Protein AF-A0A5S3QF71-F1 (afdb_monomer_lite)

Foldseek 3Di:
DDDPPPDDFDKAALVRLCVVLVHDSVLVVVLVVVCVVVVDDFDADPVRGGIDGPVNSVVSNVD

Structure (mmCIF, N/CA/C/O backbone):
data_AF-A0A5S3QF71-F1
#
_entry.id   AF-A0A5S3QF71-F1
#
loop_
_atom_site.group_PDB
_atom_site.id
_atom_site.type_symbol
_atom_site.label_atom_id
_atom_site.label_alt_id
_atom_site.label_comp_id
_atom_site.label_asym_id
_atom_site.label_entity_id
_atom_site.label_seq_id
_atom_site.pdbx_PDB_ins_code
_atom_site.Cartn_x
_atom_site.Cartn_y
_atom_site.Cartn_z
_atom_site.occupancy
_atom_site.B_iso_or_equiv
_atom_site.auth_seq_id
_atom_site.auth_comp_id
_atom_site.auth_asym_id
_atom_site.auth_atom_id
_atom_site.pdbx_PDB_model_num
ATOM 1 N N . MET A 1 1 ? -8.907 -28.724 -26.133 1.00 52.06 1 MET A N 1
ATOM 2 C CA . MET A 1 1 ? -7.911 -28.441 -25.079 1.00 52.06 1 MET A CA 1
ATOM 3 C C . MET A 1 1 ? -7.090 -27.235 -25.505 1.00 52.06 1 MET A C 1
ATOM 5 O O . MET A 1 1 ? -6.348 -27.358 -26.465 1.00 52.06 1 MET A O 1
ATOM 9 N N . ASN A 1 2 ? -7.245 -26.083 -24.850 1.00 41.03 2 ASN A N 1
ATOM 10 C CA . ASN A 1 2 ? -6.112 -25.193 -24.594 1.00 41.03 2 ASN A CA 1
ATOM 11 C C . ASN A 1 2 ? -6.491 -24.240 -23.460 1.00 41.03 2 ASN A C 1
ATOM 13 O O . ASN A 1 2 ? -7.376 -23.396 -23.593 1.00 41.03 2 ASN A O 1
ATOM 17 N N . SER A 1 3 ? -5.887 -24.486 -22.307 1.00 47.84 3 SER A N 1
ATOM 18 C CA . SER A 1 3 ? -6.103 -23.768 -21.064 1.00 47.84 3 SER A CA 1
ATOM 19 C C . SER A 1 3 ? -5.693 -22.312 -21.260 1.00 47.84 3 SER A C 1
ATOM 21 O O . SER A 1 3 ? -4.521 -22.036 -21.513 1.00 47.84 3 SER A O 1
ATOM 23 N N . LYS A 1 4 ? -6.639 -21.370 -21.142 1.00 53.59 4 LYS A N 1
ATOM 24 C CA . LYS A 1 4 ? -6.287 -19.965 -20.914 1.00 53.59 4 LYS A CA 1
ATOM 25 C C . LYS A 1 4 ? -5.463 -19.939 -19.629 1.00 53.59 4 LYS A C 1
ATOM 27 O O . LYS A 1 4 ? -5.996 -20.225 -18.559 1.00 53.59 4 LYS A O 1
ATOM 32 N N . GLY A 1 5 ? -4.156 -19.721 -19.759 1.00 47.44 5 GLY A N 1
ATOM 33 C CA . GLY A 1 5 ? -3.257 -19.591 -18.622 1.00 47.44 5 GLY A CA 1
ATOM 34 C C . GLY A 1 5 ? -3.811 -18.511 -17.707 1.00 47.44 5 GLY A C 1
ATOM 35 O O . GLY A 1 5 ? -3.997 -17.381 -18.151 1.00 47.44 5 GLY A O 1
ATOM 36 N N . GLY A 1 6 ? -4.156 -18.881 -16.474 1.00 52.28 6 GLY A N 1
ATOM 37 C CA . GLY A 1 6 ? -4.630 -17.923 -15.485 1.00 52.28 6 GLY A CA 1
ATOM 38 C C . GLY A 1 6 ? -3.563 -16.855 -15.305 1.00 52.28 6 GLY A C 1
ATOM 39 O O . GLY A 1 6 ? -2.431 -17.180 -14.937 1.00 52.28 6 GLY A O 1
ATOM 40 N N . GLU A 1 7 ? -3.900 -15.606 -15.618 1.00 61.97 7 GLU A N 1
ATOM 41 C CA . GLU A 1 7 ? -3.039 -14.467 -15.331 1.00 61.97 7 GLU A CA 1
ATOM 42 C C . GLU A 1 7 ? -2.739 -14.497 -13.833 1.00 61.97 7 GLU A C 1
ATOM 44 O O . GLU A 1 7 ? -3.623 -14.334 -12.992 1.00 61.97 7 GLU A O 1
ATOM 49 N N . ARG A 1 8 ? -1.487 -14.804 -13.482 1.00 69.44 8 ARG A N 1
ATOM 50 C CA . ARG A 1 8 ? -1.049 -14.740 -12.093 1.00 69.44 8 ARG A CA 1
ATOM 51 C C . ARG A 1 8 ? -1.074 -13.271 -11.706 1.00 69.44 8 ARG A C 1
ATOM 53 O O . ARG A 1 8 ? -0.258 -12.499 -12.203 1.00 69.44 8 ARG A O 1
ATOM 60 N N . MET A 1 9 ? -2.016 -12.908 -10.843 1.00 76.06 9 MET A N 1
ATOM 61 C CA . MET A 1 9 ? -2.100 -11.571 -10.272 1.00 76.06 9 MET A CA 1
ATOM 62 C C . MET A 1 9 ? -0.745 -11.217 -9.658 1.00 76.06 9 MET A C 1
ATOM 64 O O . MET A 1 9 ? -0.223 -11.947 -8.810 1.00 76.06 9 MET A O 1
ATOM 68 N N . LYS A 1 10 ? -0.129 -10.145 -10.161 1.00 88.12 10 LYS A N 1
ATOM 69 C CA . LYS A 1 10 ? 1.206 -9.746 -9.734 1.00 88.12 10 LYS A CA 1
ATOM 70 C C . LYS A 1 10 ? 1.116 -9.182 -8.322 1.00 88.12 10 LYS A C 1
ATOM 72 O O . LYS A 1 10 ? 0.313 -8.295 -8.045 1.00 88.12 10 LYS A O 1
ATOM 77 N N . VAL A 1 11 ? 1.947 -9.724 -7.441 1.00 92.50 11 VAL A N 1
ATOM 78 C CA . VAL A 1 11 ? 2.096 -9.258 -6.065 1.00 92.50 11 VAL A CA 1
ATOM 79 C C . VAL A 1 11 ? 3.460 -8.606 -5.897 1.00 92.50 11 VAL A C 1
ATOM 81 O O . VAL A 1 11 ? 4.450 -9.054 -6.476 1.00 92.50 11 VAL A O 1
ATOM 84 N N . TYR A 1 12 ? 3.495 -7.546 -5.106 1.00 94.81 12 TYR A N 1
ATOM 85 C CA . TYR A 1 12 ? 4.653 -6.696 -4.883 1.00 94.81 12 TYR A CA 1
ATOM 86 C C . TYR A 1 12 ? 4.972 -6.657 -3.392 1.00 94.81 12 TYR A C 1
ATOM 88 O O . TYR A 1 12 ? 4.077 -6.630 -2.546 1.00 94.81 12 TYR A O 1
ATOM 96 N N . ASN A 1 13 ? 6.251 -6.638 -3.044 1.00 95.00 13 ASN A N 1
ATOM 97 C CA . ASN A 1 13 ? 6.688 -6.415 -1.672 1.00 95.00 13 ASN A CA 1
ATOM 98 C C . ASN A 1 13 ? 6.794 -4.894 -1.377 1.00 95.00 13 ASN A C 1
ATOM 100 O O . ASN A 1 13 ? 6.729 -4.076 -2.297 1.00 95.00 13 ASN A O 1
ATOM 104 N N . PRO A 1 14 ? 6.970 -4.475 -0.106 1.00 94.31 14 PRO A N 1
ATOM 105 C CA . PRO A 1 14 ? 7.100 -3.057 0.240 1.00 94.31 14 PRO A CA 1
ATOM 106 C C . PRO A 1 14 ? 8.248 -2.309 -0.461 1.00 94.31 14 PRO A C 1
ATOM 108 O O . PRO A 1 14 ? 8.157 -1.096 -0.625 1.00 94.31 14 PRO A O 1
ATOM 111 N N . GLY A 1 15 ? 9.335 -3.000 -0.814 1.00 96.19 15 GLY A N 1
ATOM 112 C CA . GLY A 1 15 ? 10.462 -2.443 -1.567 1.00 96.19 15 GLY A CA 1
ATOM 113 C C . GLY A 1 15 ? 10.099 -2.192 -3.027 1.00 96.19 15 GLY A C 1
ATOM 114 O O . GLY A 1 15 ? 10.302 -1.086 -3.513 1.00 96.19 15 GLY A O 1
ATOM 115 N N . ASP A 1 16 ? 9.449 -3.157 -3.680 1.00 96.19 16 ASP A N 1
ATOM 116 C CA . ASP A 1 16 ? 9.038 -3.026 -5.083 1.00 96.19 16 ASP A CA 1
ATOM 117 C C . ASP A 1 16 ? 8.147 -1.792 -5.297 1.00 96.19 16 ASP A C 1
ATOM 119 O O . ASP A 1 16 ? 8.329 -1.031 -6.247 1.00 96.19 16 ASP A O 1
ATOM 123 N N . ILE A 1 17 ? 7.185 -1.562 -4.396 1.00 95.62 17 ILE A N 1
ATOM 124 C CA . ILE A 1 17 ? 6.293 -0.401 -4.505 1.00 95.62 17 ILE A CA 1
ATOM 125 C C . ILE A 1 17 ? 6.959 0.910 -4.082 1.00 95.62 17 ILE A C 1
ATOM 127 O O . ILE A 1 17 ? 6.572 1.971 -4.567 1.00 95.62 17 ILE A O 1
ATOM 131 N N . ALA A 1 18 ? 7.963 0.853 -3.205 1.00 97.06 18 ALA A N 1
ATOM 132 C CA . ALA A 1 18 ? 8.773 2.015 -2.859 1.00 97.06 18 ALA A CA 1
ATOM 133 C C . ALA A 1 18 ? 9.549 2.500 -4.092 1.00 97.06 18 ALA A C 1
ATOM 135 O O . ALA A 1 18 ? 9.493 3.686 -4.417 1.00 97.06 18 ALA A O 1
ATOM 136 N N . ASP A 1 19 ? 10.158 1.578 -4.837 1.00 97.56 19 ASP A N 1
ATOM 137 C CA . ASP A 1 19 ? 10.850 1.885 -6.090 1.00 97.56 19 ASP A CA 1
ATOM 138 C C . ASP A 1 19 ? 9.873 2.374 -7.170 1.00 97.56 19 ASP A C 1
ATOM 140 O O . ASP A 1 19 ? 10.120 3.391 -7.823 1.00 97.56 19 ASP A O 1
ATOM 144 N N . LEU A 1 20 ? 8.718 1.711 -7.314 1.00 95.62 20 LEU A N 1
ATOM 145 C CA . LEU A 1 20 ? 7.702 2.061 -8.311 1.00 95.62 20 LEU A CA 1
ATOM 146 C C . LEU A 1 20 ? 7.112 3.462 -8.094 1.00 95.62 20 LEU A C 1
ATOM 148 O O . LEU A 1 20 ? 6.925 4.216 -9.050 1.00 95.62 20 LEU A O 1
ATOM 152 N N . LEU A 1 21 ? 6.811 3.809 -6.841 1.00 95.50 21 LEU A N 1
ATOM 153 C CA . LEU A 1 21 ? 6.239 5.105 -6.473 1.00 95.50 21 LEU A CA 1
ATOM 154 C C . LEU A 1 21 ? 7.313 6.168 -6.205 1.00 95.50 21 LEU A C 1
ATOM 156 O O . LEU A 1 21 ? 6.969 7.326 -5.981 1.00 95.50 21 LEU A O 1
ATOM 160 N N . LYS A 1 22 ? 8.601 5.800 -6.257 1.00 96.69 22 LYS A N 1
ATOM 161 C CA . LYS A 1 22 ? 9.746 6.657 -5.904 1.00 96.69 22 LYS A CA 1
ATOM 162 C C . LYS A 1 22 ? 9.620 7.247 -4.494 1.00 96.69 22 LYS A C 1
ATOM 164 O O . LYS A 1 22 ? 9.916 8.418 -4.256 1.00 96.69 22 LYS A O 1
ATOM 169 N N . LEU A 1 23 ? 9.175 6.420 -3.553 1.00 95.69 23 LEU A N 1
ATOM 170 C CA . LEU A 1 23 ? 8.987 6.761 -2.146 1.00 95.69 23 LEU A CA 1
ATOM 171 C C . LEU A 1 23 ? 9.898 5.909 -1.265 1.00 95.69 23 LEU A C 1
ATOM 173 O O . LEU A 1 23 ? 10.374 4.852 -1.657 1.00 95.69 23 LEU A O 1
ATOM 177 N N . LYS A 1 24 ? 10.122 6.342 -0.023 1.00 97.50 24 LYS A N 1
ATOM 178 C CA . LYS A 1 24 ? 10.810 5.500 0.963 1.00 97.50 24 LYS A CA 1
ATOM 179 C C . LYS A 1 24 ? 9.876 4.379 1.424 1.00 97.50 24 LYS A C 1
ATOM 181 O O . LYS A 1 24 ? 8.690 4.614 1.650 1.00 97.50 24 LYS A O 1
ATOM 186 N N . VAL A 1 25 ? 10.425 3.197 1.710 1.00 96.69 25 VAL A N 1
ATOM 187 C CA . VAL A 1 25 ? 9.674 2.079 2.325 1.00 96.69 25 VAL A CA 1
ATOM 188 C C . VAL A 1 25 ? 8.979 2.507 3.629 1.00 96.69 25 VAL A C 1
ATOM 190 O O . VAL A 1 25 ? 7.888 2.036 3.942 1.00 96.69 25 VAL A O 1
ATOM 193 N N . SER A 1 26 ? 9.573 3.427 4.397 1.00 97.00 26 SER A N 1
ATOM 194 C CA . SER A 1 26 ? 8.941 3.993 5.597 1.00 97.00 26 SER A CA 1
ATOM 195 C C . SER A 1 26 ? 7.668 4.784 5.282 1.00 97.00 26 SER A C 1
ATOM 197 O O . SER A 1 26 ? 6.684 4.649 6.007 1.00 97.00 26 SER A O 1
ATOM 199 N N . THR A 1 27 ? 7.657 5.552 4.189 1.00 97.25 27 THR A N 1
ATOM 200 C CA . THR A 1 27 ? 6.476 6.281 3.705 1.00 97.25 27 THR A CA 1
ATOM 201 C C . THR A 1 27 ? 5.373 5.308 3.304 1.00 97.25 27 THR A C 1
ATOM 203 O O . THR A 1 27 ? 4.246 5.438 3.771 1.00 97.25 27 THR A O 1
ATOM 206 N N . ILE A 1 28 ? 5.720 4.267 2.544 1.00 97.06 28 ILE A N 1
ATOM 207 C CA . ILE A 1 28 ? 4.795 3.194 2.163 1.00 97.06 28 ILE A CA 1
ATOM 208 C C . ILE A 1 28 ? 4.150 2.537 3.388 1.00 97.06 28 ILE A C 1
ATOM 210 O O . ILE A 1 28 ? 2.934 2.350 3.430 1.00 97.06 28 ILE A O 1
ATOM 214 N N . ARG A 1 29 ? 4.944 2.210 4.416 1.00 95.94 29 ARG A N 1
ATOM 215 C CA . A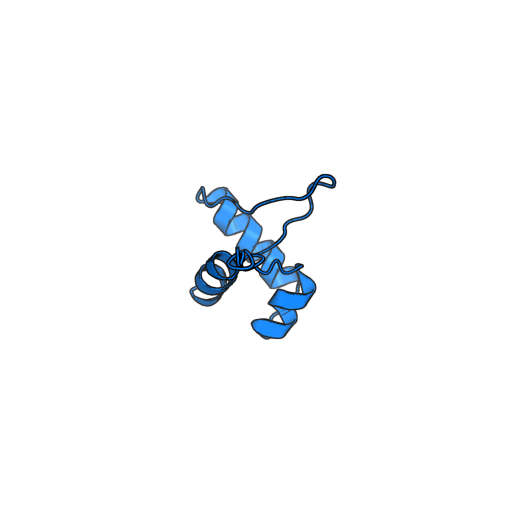RG A 1 29 ? 4.430 1.621 5.661 1.00 95.94 29 ARG A CA 1
ATOM 216 C C . ARG A 1 29 ? 3.497 2.575 6.397 1.00 95.94 29 ARG A C 1
ATOM 218 O O . ARG A 1 29 ? 2.453 2.128 6.859 1.00 95.94 29 ARG A O 1
ATOM 225 N N . LYS A 1 30 ? 3.850 3.863 6.479 1.00 97.31 30 LYS A N 1
ATOM 226 C CA . LYS A 1 30 ? 3.009 4.888 7.110 1.00 97.31 30 LYS A CA 1
ATOM 227 C C . LYS A 1 30 ? 1.661 5.007 6.398 1.00 97.31 30 LYS A C 1
ATOM 229 O O . LYS A 1 30 ? 0.631 4.984 7.057 1.00 97.31 30 LYS A O 1
ATOM 234 N N . TYR A 1 31 ? 1.669 5.065 5.069 1.00 97.31 31 TYR A N 1
ATOM 235 C CA . TYR A 1 31 ? 0.447 5.105 4.265 1.00 97.31 31 TYR A CA 1
ATOM 236 C C . TYR A 1 31 ? -0.379 3.829 4.392 1.00 97.31 31 TYR A C 1
ATOM 238 O O . TYR A 1 31 ? -1.594 3.909 4.522 1.00 97.31 31 TYR A O 1
ATOM 246 N N . SER A 1 32 ? 0.270 2.662 4.431 1.00 96.75 32 SER A N 1
ATOM 247 C CA . SER A 1 32 ? -0.432 1.391 4.631 1.00 96.75 32 SER A CA 1
ATOM 248 C C . SER A 1 32 ? -1.149 1.350 5.984 1.00 96.75 32 SER A C 1
ATOM 250 O O . SER A 1 32 ? -2.297 0.940 6.047 1.00 96.75 32 SER A O 1
ATOM 252 N N . ILE A 1 33 ? -0.492 1.801 7.059 1.00 96.50 33 ILE A N 1
ATOM 253 C CA . ILE A 1 33 ? -1.094 1.863 8.402 1.00 96.50 33 ILE A CA 1
ATOM 254 C C . ILE A 1 33 ? -2.277 2.834 8.417 1.00 96.50 33 ILE A C 1
ATOM 256 O O . ILE A 1 33 ? -3.357 2.461 8.851 1.00 96.50 33 ILE A O 1
ATOM 260 N N . MET A 1 34 ? -2.093 4.045 7.884 1.00 97.50 34 MET A N 1
ATOM 261 C CA . MET A 1 34 ? -3.158 5.048 7.808 1.00 97.50 34 MET A CA 1
ATOM 262 C C . MET A 1 34 ? -4.383 4.525 7.043 1.00 97.50 34 MET A C 1
ATOM 264 O O . MET A 1 34 ? -5.515 4.741 7.456 1.00 97.50 34 MET A O 1
ATOM 268 N N . LEU A 1 35 ? -4.167 3.826 5.927 1.00 97.25 35 LEU A N 1
ATOM 269 C CA . LEU A 1 35 ? -5.247 3.219 5.154 1.00 97.25 35 LEU A CA 1
ATOM 270 C C . LEU A 1 35 ? -5.943 2.086 5.929 1.00 97.25 35 LEU A C 1
ATOM 272 O O . LEU A 1 35 ? -7.169 2.025 5.909 1.00 97.25 35 LEU A O 1
ATOM 276 N N . GLU A 1 36 ? -5.199 1.241 6.651 1.00 96.56 36 GLU A N 1
ATOM 277 C CA . GLU A 1 36 ? -5.775 0.213 7.538 1.00 96.56 36 GLU A CA 1
ATOM 278 C C . GLU A 1 36 ? -6.633 0.822 8.655 1.00 96.56 36 GLU A C 1
ATOM 280 O O . GLU A 1 36 ? -7.728 0.330 8.922 1.00 96.56 36 GLU A O 1
ATOM 285 N N . GLU A 1 37 ? -6.192 1.928 9.259 1.00 97.19 37 GLU A N 1
ATOM 286 C CA . GLU A 1 37 ? -6.959 2.675 10.268 1.00 97.19 37 GLU A CA 1
ATOM 287 C C . GLU A 1 37 ? -8.264 3.263 9.704 1.00 97.19 37 GLU A C 1
ATOM 289 O O . GLU A 1 37 ? -9.242 3.418 10.433 1.00 97.19 37 GLU A O 1
ATOM 294 N N . LEU A 1 38 ? -8.304 3.542 8.398 1.00 96.62 38 LEU A N 1
ATOM 295 C CA . LEU A 1 38 ? -9.488 4.011 7.670 1.00 96.62 38 LEU A CA 1
ATOM 296 C C . LEU A 1 38 ? -10.353 2.863 7.114 1.00 96.62 38 LEU A C 1
ATOM 298 O O . LEU A 1 38 ? -11.332 3.116 6.412 1.00 96.62 38 LEU A O 1
ATOM 302 N N . GLY A 1 39 ? -10.013 1.607 7.421 1.00 96.94 39 GLY A N 1
ATOM 303 C CA . GLY A 1 39 ? -10.776 0.418 7.031 1.00 96.94 39 GLY A CA 1
ATOM 304 C C . GLY A 1 39 ? -10.351 -0.233 5.710 1.00 96.94 39 GLY A C 1
ATOM 305 O O . GLY A 1 39 ? -10.984 -1.195 5.275 1.00 96.94 39 GLY A O 1
ATOM 306 N N . TYR A 1 40 ? -9.285 0.244 5.064 1.00 96.75 40 TYR A N 1
ATOM 307 C CA . TYR A 1 40 ? -8.712 -0.426 3.895 1.00 96.75 40 TYR A CA 1
ATOM 308 C C . TYR A 1 40 ? -7.952 -1.688 4.315 1.00 96.75 40 TYR A C 1
ATOM 310 O O . TYR A 1 40 ? -7.187 -1.672 5.273 1.00 96.75 40 TYR A O 1
ATOM 318 N N . THR A 1 41 ? -8.102 -2.791 3.586 1.00 95.56 41 THR A N 1
ATOM 319 C CA . THR A 1 41 ? -7.418 -4.046 3.930 1.00 95.56 41 THR A CA 1
ATOM 320 C C . THR A 1 41 ? -6.327 -4.351 2.918 1.00 95.56 41 THR A C 1
ATOM 322 O O . THR A 1 41 ? -6.615 -4.541 1.742 1.00 95.56 41 THR A O 1
ATOM 325 N N . PHE A 1 42 ? -5.082 -4.439 3.393 1.00 95.31 42 PHE A N 1
ATOM 326 C CA . PHE A 1 42 ? -3.994 -5.038 2.626 1.00 95.31 42 PHE A CA 1
ATOM 327 C C . PHE A 1 42 ? -3.908 -6.522 2.923 1.00 95.31 42 PHE A C 1
ATOM 329 O O . PHE A 1 42 ? -3.947 -6.944 4.084 1.00 95.31 42 PHE A O 1
ATOM 336 N N . GLU A 1 43 ? -3.681 -7.293 1.874 1.00 94.31 43 GLU A N 1
ATOM 337 C CA . GLU A 1 43 ? -3.399 -8.705 2.0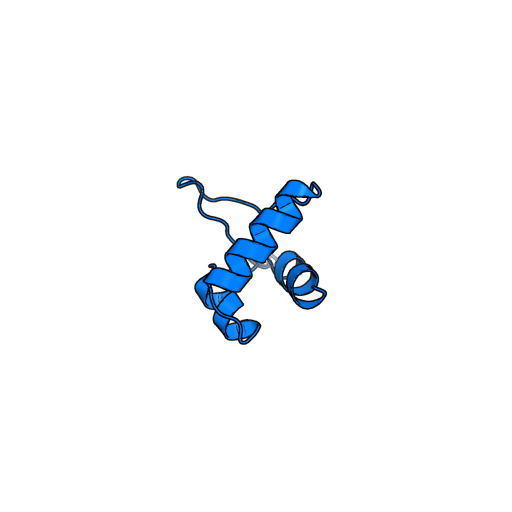05 1.00 94.31 43 GLU A CA 1
ATOM 338 C C . GLU A 1 43 ? -2.037 -8.952 2.674 1.00 94.31 43 GLU A C 1
ATOM 340 O O . GLU A 1 43 ? -1.056 -8.220 2.482 1.00 94.31 43 GLU A O 1
ATOM 345 N N . LYS A 1 44 ? -1.974 -9.997 3.504 1.00 93.19 44 LYS A N 1
ATOM 346 C CA . LYS A 1 44 ? -0.784 -10.350 4.290 1.00 93.19 44 LYS A CA 1
ATOM 347 C C . LYS A 1 44 ? -0.424 -11.805 4.073 1.00 93.19 44 LYS A C 1
ATOM 349 O O . LYS A 1 44 ? -1.285 -12.671 3.972 1.00 93.19 44 LYS A O 1
ATOM 354 N N . ASN A 1 45 ? 0.871 -12.084 3.979 1.00 87.31 45 ASN A N 1
ATOM 355 C CA . ASN A 1 45 ? 1.358 -13.454 3.871 1.00 87.31 45 ASN A CA 1
ATOM 356 C C . ASN A 1 45 ? 1.308 -14.163 5.238 1.00 87.31 45 ASN A C 1
ATOM 358 O O . ASN A 1 45 ? 1.042 -13.549 6.272 1.00 87.31 45 ASN A O 1
ATOM 362 N N . ASN A 1 46 ? 1.676 -15.445 5.268 1.00 91.38 46 ASN A N 1
ATOM 363 C CA . ASN A 1 46 ? 1.703 -16.267 6.490 1.00 91.38 46 ASN A CA 1
ATOM 364 C C . ASN A 1 46 ? 2.654 -15.746 7.588 1.00 91.38 46 ASN A C 1
ATOM 366 O O . ASN A 1 46 ? 2.661 -16.263 8.700 1.00 91.38 46 ASN A O 1
ATOM 370 N N . ARG A 1 47 ? 3.484 -14.741 7.286 1.00 90.50 47 ARG A N 1
ATOM 371 C CA . ARG A 1 47 ? 4.391 -14.066 8.226 1.00 90.50 47 ARG A CA 1
ATOM 372 C C . ARG A 1 47 ? 3.874 -12.685 8.639 1.00 90.50 47 ARG A C 1
ATOM 374 O O . ARG A 1 47 ? 4.645 -11.884 9.163 1.00 90.50 47 ARG A O 1
ATOM 381 N N . ASN A 1 48 ? 2.601 -12.391 8.370 1.00 88.31 48 ASN A N 1
ATOM 382 C CA . ASN A 1 48 ? 1.960 -11.099 8.610 1.00 88.31 48 ASN A CA 1
ATOM 383 C C . ASN A 1 48 ? 2.631 -9.925 7.859 1.00 88.31 48 ASN A C 1
ATOM 385 O O . ASN A 1 48 ? 2.533 -8.768 8.268 1.00 88.31 48 ASN A O 1
ATOM 389 N N . GLN A 1 49 ? 3.346 -10.209 6.765 1.00 89.38 49 GLN A N 1
ATOM 390 C CA . GLN A 1 49 ? 3.958 -9.185 5.919 1.00 89.38 49 GLN A CA 1
ATOM 391 C C . GLN 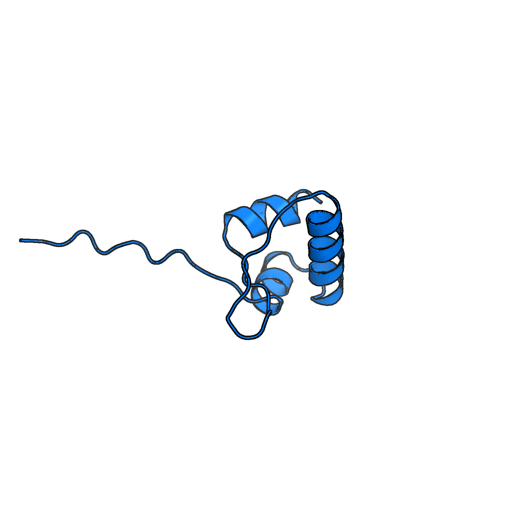A 1 49 ? 2.996 -8.826 4.791 1.00 89.38 49 GLN A C 1
ATOM 393 O O . GLN A 1 49 ? 2.490 -9.719 4.109 1.00 89.38 49 GLN A O 1
ATOM 398 N N . ARG A 1 50 ? 2.771 -7.524 4.583 1.00 92.69 50 ARG A N 1
ATOM 399 C CA . ARG A 1 50 ? 1.909 -7.025 3.505 1.00 92.69 50 ARG A CA 1
ATOM 400 C C . ARG A 1 50 ? 2.513 -7.350 2.141 1.00 92.69 50 ARG A C 1
ATOM 402 O O . ARG A 1 50 ? 3.714 -7.144 1.941 1.00 92.69 50 ARG A O 1
ATOM 409 N N . TYR A 1 51 ? 1.672 -7.808 1.227 1.00 94.06 51 TYR A N 1
ATOM 410 C CA . TYR A 1 51 ? 1.946 -7.782 -0.202 1.00 94.06 51 TYR A CA 1
ATOM 411 C C . TYR A 1 51 ? 0.925 -6.877 -0.875 1.00 94.06 51 TYR A C 1
ATOM 413 O O . TYR A 1 51 ? -0.208 -6.751 -0.424 1.00 94.06 51 TYR A O 1
ATOM 421 N N . TYR A 1 52 ? 1.370 -6.210 -1.925 1.00 95.56 52 TYR A N 1
ATOM 422 C CA . TYR A 1 52 ? 0.600 -5.204 -2.627 1.00 95.56 52 TYR A CA 1
ATOM 423 C C . TYR A 1 52 ? 0.233 -5.731 -4.000 1.00 95.56 52 TYR A C 1
ATOM 425 O O . TYR A 1 52 ? 0.977 -6.491 -4.615 1.00 95.56 52 TYR A O 1
ATOM 433 N N . THR A 1 53 ? -0.920 -5.319 -4.473 1.00 95.69 53 THR A N 1
ATOM 434 C CA . THR A 1 53 ? -1.489 -5.618 -5.777 1.00 95.69 53 THR A CA 1
ATOM 435 C C . THR A 1 53 ? -1.462 -4.354 -6.629 1.00 95.69 53 THR A C 1
ATOM 437 O O . THR A 1 53 ? -1.193 -3.254 -6.135 1.00 95.69 53 THR A O 1
ATOM 440 N N . ASP A 1 54 ? -1.784 -4.469 -7.915 1.00 9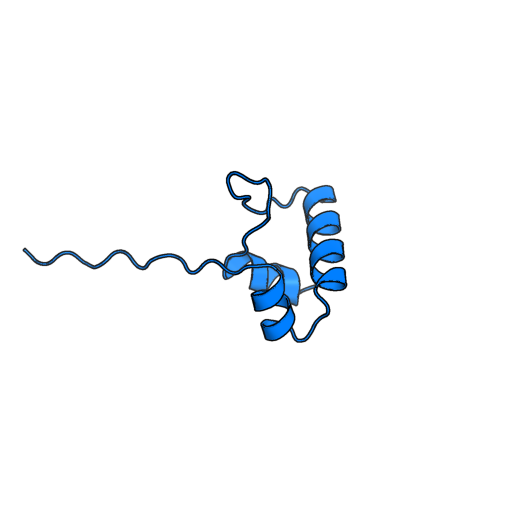4.94 54 ASP A N 1
ATOM 441 C CA . ASP A 1 54 ? -1.913 -3.281 -8.763 1.00 94.94 54 ASP A CA 1
ATOM 442 C C . AS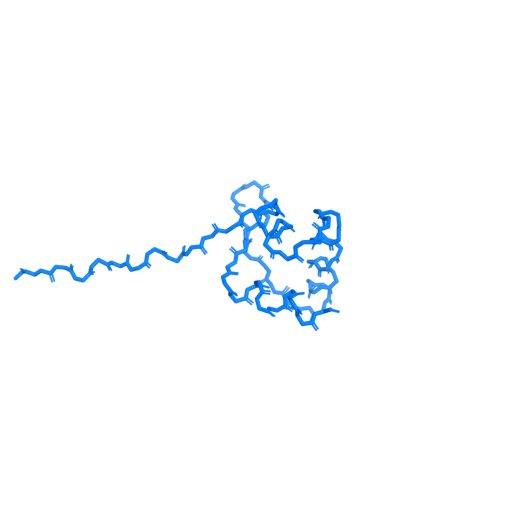P A 1 54 ? -2.994 -2.308 -8.233 1.00 94.94 54 ASP A C 1
ATOM 444 O O . ASP A 1 54 ? -2.831 -1.089 -8.324 1.00 94.94 54 ASP A O 1
ATOM 448 N N . ALA A 1 55 ? -4.057 -2.816 -7.592 1.00 94.44 55 ALA A N 1
ATOM 449 C CA . ALA A 1 55 ? -5.094 -1.991 -6.964 1.00 94.44 55 ALA A CA 1
ATOM 450 C C . ALA A 1 55 ? -4.573 -1.214 -5.741 1.00 94.44 55 ALA A C 1
ATOM 452 O O . ALA A 1 55 ? -4.885 -0.029 -5.571 1.00 94.44 55 ALA A O 1
ATOM 453 N N . ASP A 1 56 ? -3.730 -1.851 -4.926 1.00 96.31 56 ASP A N 1
ATOM 454 C CA . ASP A 1 56 ? -3.077 -1.203 -3.786 1.00 96.31 56 ASP A CA 1
ATOM 455 C C . ASP A 1 56 ? -2.151 -0.076 -4.252 1.00 96.31 56 ASP A C 1
ATOM 457 O O . ASP A 1 56 ? -2.145 1.012 -3.680 1.00 96.31 56 ASP A O 1
ATOM 461 N N . ILE A 1 57 ? -1.402 -0.304 -5.336 1.00 95.38 57 ILE A N 1
ATOM 462 C CA . ILE A 1 57 ? -0.506 0.697 -5.928 1.00 95.38 57 ILE A CA 1
ATOM 463 C C . ILE A 1 57 ? -1.298 1.920 -6.402 1.00 95.38 57 ILE A C 1
ATOM 465 O O . ILE A 1 57 ? -0.899 3.054 -6.131 1.00 95.38 57 ILE A O 1
ATOM 469 N N . ILE A 1 58 ? -2.428 1.712 -7.086 1.00 95.38 58 ILE A N 1
ATOM 470 C CA . ILE A 1 58 ? -3.302 2.807 -7.536 1.00 95.38 58 ILE A CA 1
ATOM 471 C C . ILE A 1 58 ? -3.840 3.598 -6.339 1.00 95.38 58 ILE A C 1
ATOM 473 O O . ILE A 1 58 ? -3.916 4.825 -6.407 1.00 95.38 58 ILE A O 1
ATOM 477 N N . THR A 1 59 ? -4.198 2.911 -5.255 1.00 96.62 59 THR A N 1
ATOM 478 C CA . THR A 1 59 ? -4.680 3.539 -4.018 1.00 96.62 59 THR A CA 1
ATOM 479 C C . THR A 1 59 ? -3.579 4.374 -3.367 1.00 96.62 59 THR A C 1
ATOM 481 O O . THR A 1 59 ? -3.775 5.560 -3.119 1.00 96.62 59 THR A O 1
ATOM 484 N N . LEU A 1 60 ? -2.390 3.797 -3.175 1.00 95.69 60 LEU A N 1
ATOM 485 C CA . LEU A 1 60 ? -1.240 4.469 -2.565 1.00 95.69 60 LEU A CA 1
ATOM 486 C C . LEU A 1 60 ? -0.735 5.661 -3.385 1.00 95.69 60 LEU A C 1
ATOM 488 O O . LEU A 1 60 ? -0.247 6.625 -2.810 1.00 95.69 60 LEU A O 1
ATOM 492 N N . ARG A 1 61 ? -0.866 5.626 -4.716 1.00 94.38 61 ARG A N 1
ATOM 493 C CA . ARG A 1 61 ? -0.479 6.735 -5.604 1.00 94.38 61 ARG A CA 1
ATOM 494 C C . ARG A 1 61 ? -1.393 7.962 -5.489 1.00 94.38 61 ARG A C 1
ATOM 496 O O . ARG A 1 61 ? -1.018 9.032 -5.959 1.00 94.38 61 ARG A O 1
ATOM 503 N N . LYS A 1 62 ? -2.599 7.801 -4.940 1.00 93.38 62 LYS A N 1
ATOM 504 C CA . LYS A 1 62 ? -3.584 8.882 -4.769 1.00 93.38 62 LYS A CA 1
ATOM 505 C C . LYS A 1 62 ? -3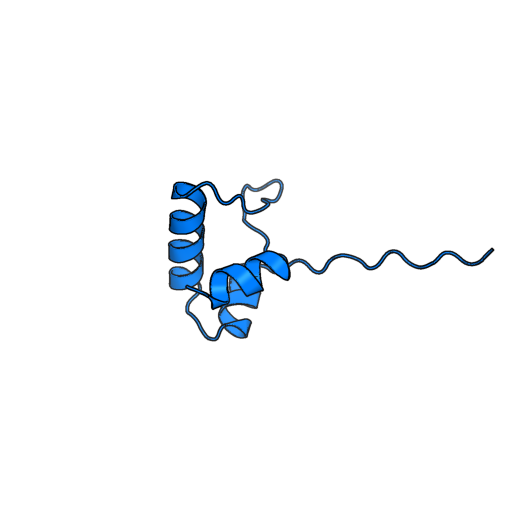.482 9.589 -3.412 1.00 93.38 62 LYS A C 1
ATOM 507 O O . LYS A 1 62 ? -4.234 10.536 -3.196 1.00 93.38 62 LYS A O 1
ATOM 512 N N . LEU A 1 63 ? -2.610 9.110 -2.523 1.00 89.94 63 LEU A N 1
ATOM 513 C CA . LEU A 1 63 ? -2.288 9.741 -1.242 1.00 89.94 63 LEU A CA 1
ATOM 514 C C . LEU A 1 63 ? -1.230 10.832 -1.413 1.00 89.94 63 LEU A C 1
ATOM 516 O O . LEU A 1 63 ? -1.326 11.836 -0.675 1.00 89.94 63 LEU A O 1
#

Organism: NCBI:txid2583219

Radius of gyration: 13.55 Å; chains: 1; bounding box: 22×38×35 Å

InterPro domains:
  IPR000551 MerR-type HTH domain [PF13411] (12-62)
  IPR009061 Putative DNA-binding domain superfamily [SSF46955] (12-61)

Sequence (63 aa):
MNSKGGERMKVYNPGDIADLLKLKVSTIRKYSIMLEELGYTFEKNNRNQRYYTDADIITLRKL

Secondary structure (DSSP, 8-state):
-----------B-HHHHHHHHT--HHHHHHHHHHHHHTT----B-TTS-B-B-HHHHHHHTT-

pLDDT: mean 89.37, std 14.5, range [41.03, 97.56]